Protein AF-A0A1B1PH80-F1 (afdb_monomer_lite)

pLDDT: mean 90.73, std 11.51, range [45.09, 98.5]

Radius of gyration: 15.05 Å; chains: 1; bounding box: 31×18×42 Å

Foldseek 3Di:
DDDCVLQVQLVVLVVVLVVLVVQLVVLVPDDPDPPSVVSNVVSVVVNVCSVPPVNVVSVVVRCVVVVD

Sequence (68 aa):
QRGLTFRPLTQLLFWLLIADVIILTWIGGMPVEHPFIIIGQIASFLYFFLFLFLIPITALIENKMLEW

InterPro domains:
  IPR005798 Cytochrome b/b6, C-terminal [PF00032] (2-48)
  IPR005798 Cytochrome b/b6, C-terminal [PS51003] (1-68)
  IPR027387 Cytochrome b/b6-like domain superfamily [G3DSA:1.20.810.10] (1-67)
  IPR036150 Cytochrome b/b6, C-terminal domain superfamily [SSF81648] (1-68)

Structure (mmCIF, N/CA/C/O backbone):
data_AF-A0A1B1PH80-F1
#
_entry.id   AF-A0A1B1PH80-F1
#
loop_
_atom_site.group_PDB
_atom_site.id
_atom_s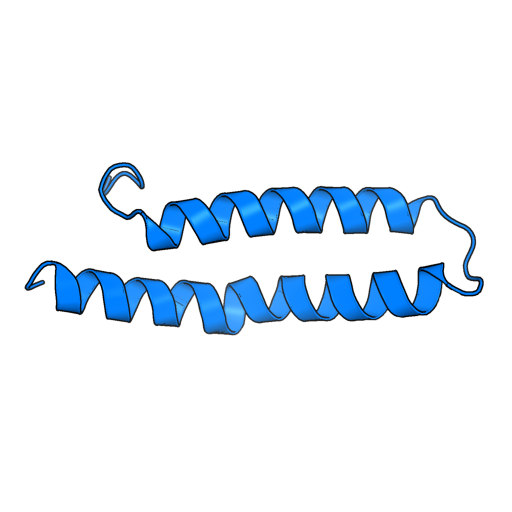ite.type_symbol
_atom_site.label_atom_id
_atom_site.label_alt_id
_atom_site.label_comp_id
_atom_site.label_asym_id
_atom_site.label_entity_id
_atom_site.label_seq_id
_atom_site.pdbx_PDB_ins_code
_atom_site.Cartn_x
_atom_site.Cartn_y
_atom_site.Cartn_z
_atom_site.occupancy
_atom_site.B_iso_or_equiv
_atom_site.auth_seq_id
_atom_site.auth_comp_id
_atom_site.auth_asym_id
_atom_site.auth_atom_id
_atom_site.pdbx_PDB_model_num
ATOM 1 N N . GLN A 1 1 ? -4.716 10.688 20.210 1.00 45.09 1 GLN A N 1
ATOM 2 C CA . GLN A 1 1 ? -4.135 9.879 19.117 1.00 45.09 1 GLN A CA 1
ATOM 3 C C . GLN A 1 1 ? -4.520 8.421 19.344 1.00 45.09 1 GLN A C 1
ATOM 5 O O . GLN A 1 1 ? -4.097 7.854 20.341 1.00 45.09 1 GLN A O 1
ATOM 10 N N . ARG A 1 2 ? -5.377 7.834 18.495 1.00 59.28 2 ARG A N 1
ATOM 11 C CA . ARG A 1 2 ? -5.640 6.383 18.511 1.00 59.28 2 ARG A CA 1
ATOM 12 C C . ARG A 1 2 ? -4.481 5.711 17.773 1.00 59.28 2 ARG A C 1
ATOM 14 O O . ARG A 1 2 ? -4.328 5.923 16.576 1.00 59.28 2 ARG A O 1
ATOM 21 N N . GLY A 1 3 ? -3.619 5.004 18.498 1.00 60.72 3 GLY A N 1
ATOM 22 C CA . GLY A 1 3 ? -2.496 4.283 17.901 1.00 60.72 3 GLY A CA 1
ATOM 23 C C . GLY A 1 3 ? -2.970 3.070 17.099 1.00 60.72 3 GLY A C 1
ATOM 24 O O . GLY A 1 3 ? -3.958 2.431 17.459 1.00 60.72 3 GLY A O 1
ATOM 25 N N . LEU A 1 4 ? -2.230 2.724 16.043 1.00 62.59 4 LEU A N 1
ATOM 26 C CA . LEU A 1 4 ? -2.426 1.498 15.255 1.00 62.59 4 LEU A CA 1
ATOM 27 C C . LEU A 1 4 ? -2.177 0.216 16.071 1.00 62.59 4 LEU A C 1
ATOM 29 O O . LEU A 1 4 ? -2.508 -0.878 15.625 1.00 62.59 4 LEU A O 1
ATOM 33 N N . THR A 1 5 ? -1.614 0.339 17.275 1.00 62.38 5 THR A N 1
ATOM 34 C CA . THR A 1 5 ? -1.193 -0.765 18.146 1.00 62.38 5 THR A CA 1
ATOM 35 C C . THR A 1 5 ? -2.319 -1.748 18.490 1.00 62.38 5 THR A C 1
ATOM 37 O O . THR A 1 5 ? -2.046 -2.932 18.633 1.00 62.38 5 THR A O 1
ATOM 40 N N . PHE A 1 6 ? -3.578 -1.299 18.556 1.00 67.06 6 PHE A N 1
ATOM 41 C CA . PHE A 1 6 ? -4.734 -2.141 18.918 1.00 67.06 6 PHE A CA 1
ATOM 42 C C . PHE A 1 6 ? -5.594 -2.580 17.718 1.00 67.06 6 PHE A C 1
ATOM 44 O O . PHE A 1 6 ? -6.733 -3.004 17.895 1.00 67.06 6 PHE A O 1
ATOM 51 N N . ARG A 1 7 ? -5.078 -2.442 16.491 1.00 83.81 7 ARG A N 1
ATOM 52 C CA . ARG A 1 7 ? -5.817 -2.675 15.242 1.00 83.81 7 ARG A CA 1
ATOM 53 C C . ARG A 1 7 ? -5.036 -3.586 14.284 1.00 83.81 7 ARG A C 1
ATOM 55 O O . ARG A 1 7 ? -4.325 -3.082 13.407 1.00 83.81 7 ARG A O 1
ATOM 62 N N . PRO A 1 8 ? -5.095 -4.919 14.474 1.00 85.88 8 PRO A N 1
ATOM 63 C CA . PRO A 1 8 ? -4.259 -5.863 13.733 1.00 85.88 8 PRO A CA 1
ATOM 64 C C . PRO A 1 8 ? -4.534 -5.867 12.222 1.00 85.88 8 PRO A C 1
ATOM 66 O O . PRO A 1 8 ? -3.599 -6.028 11.438 1.00 85.88 8 PRO A O 1
ATOM 69 N N . LEU A 1 9 ? -5.777 -5.632 11.784 1.00 89.06 9 LEU A N 1
ATOM 70 C CA . LEU A 1 9 ? -6.101 -5.570 10.357 1.00 89.06 9 LEU A CA 1
ATOM 71 C C . LEU A 1 9 ? -5.576 -4.272 9.738 1.00 89.06 9 LEU A C 1
ATOM 73 O O . LEU A 1 9 ? -5.023 -4.292 8.638 1.00 89.06 9 LEU A O 1
ATOM 77 N N . THR A 1 10 ? -5.672 -3.148 10.457 1.00 90.44 10 THR A N 1
ATOM 78 C CA . THR A 1 10 ? -5.075 -1.894 9.973 1.00 90.44 10 THR A CA 1
ATOM 79 C C . THR A 1 10 ? -3.541 -1.997 9.883 1.00 90.44 10 THR A C 1
ATOM 81 O O . THR A 1 10 ? -2.956 -1.473 8.936 1.00 90.44 10 THR A O 1
ATOM 84 N N . GLN A 1 11 ? -2.869 -2.706 10.802 1.00 90.69 11 GLN A N 1
ATOM 85 C CA . GLN A 1 11 ? -1.419 -2.954 10.708 1.00 90.69 11 GLN A CA 1
ATOM 86 C C . GLN A 1 11 ? -1.042 -3.789 9.478 1.00 90.69 11 GLN A C 1
ATOM 88 O O . GLN A 1 11 ? -0.053 -3.481 8.813 1.00 90.69 11 GLN A O 1
ATOM 93 N N . LEU A 1 12 ? -1.830 -4.817 9.149 1.00 93.38 12 LEU A N 1
ATOM 94 C CA . LEU A 1 12 ? -1.616 -5.616 7.943 1.00 93.38 12 LEU A CA 1
ATOM 95 C C . LEU A 1 12 ? -1.712 -4.748 6.680 1.00 93.38 12 LEU A C 1
ATOM 97 O O . LEU A 1 12 ? -0.824 -4.799 5.832 1.00 93.38 12 LEU A O 1
ATOM 101 N N . LEU A 1 13 ? -2.756 -3.917 6.575 1.00 94.75 13 LEU A N 1
ATOM 102 C CA . LE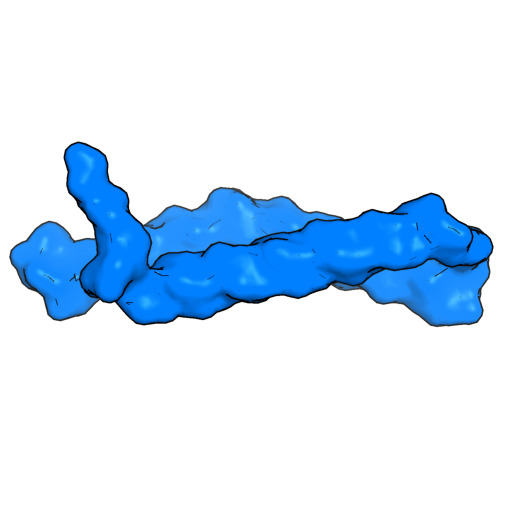U A 1 13 ? -2.924 -3.007 5.438 1.00 94.75 13 LEU A CA 1
ATOM 103 C C . LEU A 1 13 ? -1.801 -1.971 5.338 1.00 94.75 13 LEU A C 1
ATOM 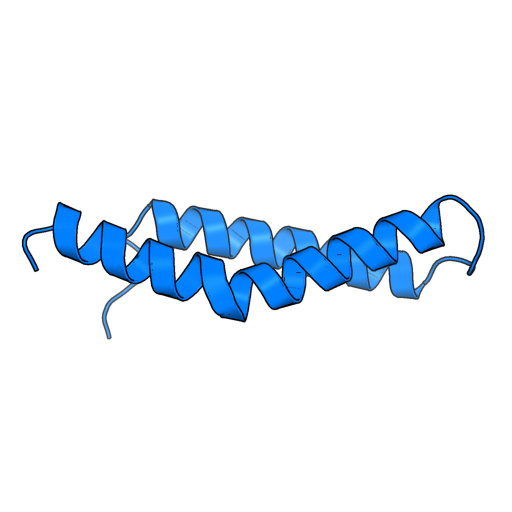105 O O . LEU A 1 13 ? -1.409 -1.609 4.232 1.00 94.75 13 LEU A O 1
ATOM 109 N N . PHE A 1 14 ? -1.257 -1.519 6.470 1.00 93.88 14 PHE A N 1
ATOM 110 C CA . PHE A 1 14 ? -0.095 -0.635 6.480 1.00 93.88 14 PHE A CA 1
ATOM 111 C C . PHE A 1 14 ? 1.134 -1.311 5.862 1.00 93.88 14 PHE A C 1
ATOM 113 O O . PHE A 1 14 ? 1.753 -0.749 4.963 1.00 93.88 14 PHE A O 1
ATOM 120 N N . TRP A 1 15 ? 1.471 -2.532 6.284 1.00 95.88 15 TRP A N 1
ATOM 121 C CA . TRP A 1 15 ? 2.610 -3.252 5.707 1.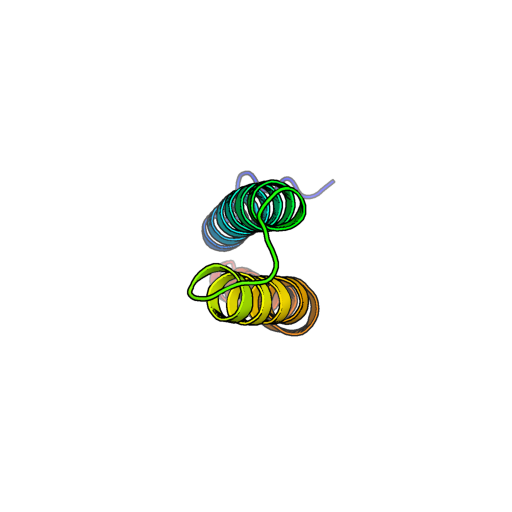00 95.88 15 TRP A CA 1
ATOM 122 C C . TRP A 1 15 ? 2.395 -3.619 4.238 1.00 95.88 15 TRP A C 1
ATOM 124 O O . TRP A 1 15 ? 3.343 -3.564 3.456 1.00 95.88 15 TRP A O 1
ATOM 134 N N . LEU A 1 16 ? 1.153 -3.919 3.846 1.00 97.00 16 LEU A N 1
ATOM 135 C CA . LEU A 1 16 ? 0.785 -4.128 2.448 1.00 97.00 16 LEU A CA 1
ATOM 136 C C . LEU A 1 16 ? 1.010 -2.861 1.608 1.00 97.00 16 LEU A C 1
ATOM 138 O O . LEU A 1 16 ? 1.600 -2.948 0.537 1.00 97.00 16 LEU A O 1
ATOM 142 N N . LEU A 1 17 ? 0.615 -1.689 2.113 1.00 97.50 17 LEU A N 1
ATOM 143 C CA . LEU A 1 17 ? 0.878 -0.403 1.462 1.00 97.50 17 LEU A CA 1
ATOM 144 C C . LEU A 1 17 ? 2.382 -0.139 1.307 1.00 97.50 17 LEU A C 1
ATOM 146 O O . LEU A 1 17 ? 2.820 0.297 0.248 1.00 97.50 17 LEU A O 1
ATOM 150 N N . ILE A 1 18 ? 3.182 -0.408 2.344 1.00 98.00 18 ILE A N 1
ATOM 151 C CA . ILE A 1 18 ? 4.641 -0.244 2.266 1.00 98.00 18 ILE A CA 1
ATOM 152 C C . ILE A 1 18 ? 5.233 -1.163 1.191 1.00 98.00 18 ILE A C 1
ATOM 154 O O . ILE A 1 18 ? 6.042 -0.708 0.383 1.00 98.00 18 ILE A O 1
ATOM 158 N N . ALA A 1 19 ? 4.814 -2.430 1.143 1.00 98.25 19 ALA A N 1
ATOM 159 C CA . ALA A 1 19 ? 5.258 -3.367 0.116 1.00 98.25 19 ALA A CA 1
ATOM 160 C C . ALA A 1 19 ? 4.870 -2.899 -1.299 1.00 98.25 19 ALA A C 1
ATOM 162 O O . ALA A 1 19 ? 5.700 -2.941 -2.205 1.00 98.25 19 ALA A O 1
ATOM 163 N N . ASP A 1 20 ? 3.647 -2.399 -1.479 1.00 98.25 20 ASP A N 1
ATOM 164 C CA . ASP A 1 20 ? 3.152 -1.888 -2.760 1.00 98.25 20 ASP A CA 1
ATOM 165 C C . ASP A 1 20 ? 3.933 -0.652 -3.240 1.00 98.25 20 ASP A C 1
ATOM 167 O O . ASP A 1 20 ? 4.374 -0.600 -4.387 1.00 98.25 20 ASP A O 1
ATOM 171 N N . VAL A 1 21 ? 4.232 0.296 -2.344 1.00 98.25 21 VAL A N 1
ATOM 172 C CA . VAL A 1 21 ? 5.075 1.464 -2.663 1.00 98.25 21 VAL A CA 1
ATOM 173 C C . VAL A 1 21 ? 6.489 1.045 -3.073 1.00 98.25 21 VAL A C 1
ATOM 175 O O . VAL A 1 21 ? 7.054 1.621 -4.007 1.00 98.25 21 VAL A O 1
ATOM 178 N N . ILE A 1 22 ? 7.066 0.028 -2.424 1.00 98.50 22 ILE A N 1
ATOM 179 C CA . ILE A 1 22 ? 8.371 -0.524 -2.816 1.00 98.50 22 ILE A CA 1
ATOM 180 C C . ILE A 1 22 ? 8.296 -1.122 -4.229 1.00 98.50 22 ILE A C 1
ATOM 182 O O . ILE A 1 22 ? 9.175 -0.851 -5.048 1.00 98.50 22 ILE A O 1
ATOM 186 N N . ILE A 1 23 ? 7.238 -1.877 -4.544 1.00 97.62 23 ILE A N 1
ATOM 187 C CA . ILE A 1 23 ? 7.026 -2.471 -5.875 1.00 97.62 23 ILE A CA 1
ATOM 188 C C . ILE A 1 23 ? 6.855 -1.385 -6.943 1.00 97.62 23 ILE A C 1
ATOM 190 O O . ILE A 1 23 ? 7.498 -1.458 -7.988 1.00 97.62 23 ILE A O 1
ATOM 194 N N . LEU A 1 24 ? 6.040 -0.360 -6.685 1.00 97.44 24 LEU A N 1
ATOM 195 C CA . LEU A 1 24 ? 5.839 0.759 -7.610 1.00 97.44 24 LEU A CA 1
ATOM 196 C C . LEU A 1 24 ? 7.131 1.544 -7.851 1.00 97.44 24 LEU A C 1
ATOM 198 O O . LEU A 1 24 ? 7.428 1.906 -8.988 1.00 97.44 24 LEU A O 1
ATOM 202 N N . THR A 1 25 ? 7.928 1.758 -6.802 1.00 97.69 25 THR A N 1
ATOM 203 C CA . THR A 1 25 ? 9.238 2.415 -6.917 1.00 97.69 25 THR A CA 1
ATOM 204 C C . THR A 1 25 ? 10.191 1.586 -7.776 1.00 97.69 25 THR A C 1
ATOM 206 O O . THR A 1 25 ? 10.872 2.124 -8.646 1.00 97.69 25 THR A O 1
ATOM 209 N N . TRP A 1 26 ? 10.213 0.269 -7.564 1.00 97.06 26 TRP A N 1
ATOM 210 C CA . TRP A 1 26 ? 11.027 -0.656 -8.345 1.00 97.06 26 TRP A CA 1
ATOM 211 C C . TRP A 1 26 ? 10.612 -0.687 -9.823 1.00 97.06 26 TRP A C 1
ATOM 213 O O . TRP A 1 26 ? 11.467 -0.554 -10.697 1.00 97.06 26 TRP A O 1
ATOM 223 N N . ILE A 1 27 ? 9.309 -0.779 -10.113 1.00 97.06 27 ILE A N 1
ATOM 224 C CA . ILE A 1 27 ? 8.778 -0.769 -11.485 1.00 97.06 27 ILE A CA 1
ATOM 225 C C . ILE A 1 27 ? 9.010 0.571 -12.185 1.00 97.06 27 ILE A C 1
ATOM 227 O O . ILE A 1 27 ? 9.275 0.579 -13.383 1.00 97.06 27 ILE A O 1
ATOM 231 N N . GLY A 1 28 ? 8.989 1.691 -11.460 1.00 95.25 28 GLY A N 1
ATOM 232 C CA . GLY A 1 28 ? 9.300 3.007 -12.025 1.00 95.25 28 GLY A CA 1
ATOM 233 C C . GLY A 1 28 ? 10.713 3.118 -12.615 1.00 95.25 28 GLY A C 1
ATOM 234 O O . GLY A 1 28 ? 10.944 3.973 -13.466 1.00 95.25 28 GLY A O 1
ATOM 235 N N . GLY A 1 29 ? 11.647 2.254 -12.195 1.00 94.94 29 GLY A N 1
ATOM 236 C CA . GLY A 1 29 ? 13.003 2.169 -12.747 1.00 94.94 29 GLY A CA 1
ATOM 237 C C . GLY A 1 29 ? 13.200 1.100 -13.829 1.00 94.94 29 GLY A C 1
ATOM 238 O O . GLY A 1 29 ? 14.299 0.995 -14.371 1.00 94.94 29 GLY A O 1
ATOM 239 N N . MET A 1 30 ? 12.179 0.293 -14.131 1.00 94.94 30 MET A N 1
ATOM 240 C CA . MET A 1 30 ? 12.253 -0.793 -15.114 1.00 94.94 30 MET A CA 1
ATOM 241 C C . MET A 1 30 ? 11.828 -0.328 -16.515 1.00 94.94 30 MET A C 1
ATOM 243 O O . MET A 1 30 ? 11.062 0.629 -16.647 1.00 94.94 30 MET A O 1
ATOM 247 N N . PRO A 1 31 ? 12.298 -0.995 -17.588 1.00 94.38 31 PRO A N 1
ATOM 248 C CA . PRO A 1 31 ? 11.853 -0.686 -18.941 1.00 94.38 31 PRO A CA 1
ATOM 249 C C . PRO A 1 31 ? 10.356 -0.972 -19.110 1.00 94.38 31 PRO A C 1
ATOM 251 O O . PRO A 1 31 ? 9.796 -1.876 -18.484 1.00 94.38 31 PRO A O 1
ATOM 254 N N . VAL A 1 32 ? 9.707 -0.218 -20.001 1.00 93.62 32 VAL A N 1
ATOM 255 C CA . VAL A 1 32 ? 8.274 -0.357 -20.312 1.00 93.62 32 VAL A CA 1
ATOM 256 C C . VAL A 1 32 ? 8.061 -1.537 -21.265 1.00 93.62 32 VAL A C 1
ATOM 258 O O . VAL A 1 32 ? 7.668 -1.384 -22.417 1.00 93.62 32 VAL A O 1
ATOM 261 N N . GLU A 1 33 ? 8.358 -2.734 -20.772 1.00 93.50 33 GLU A N 1
ATOM 262 C CA . GLU A 1 33 ? 8.269 -3.997 -21.499 1.00 93.50 33 GLU A CA 1
ATOM 263 C C . GLU A 1 33 ? 7.517 -5.043 -20.670 1.00 93.50 33 GLU A C 1
ATOM 265 O O . GLU A 1 33 ? 7.292 -4.895 -19.465 1.00 93.50 33 GLU A O 1
ATOM 270 N N . HIS A 1 34 ? 7.099 -6.130 -21.315 1.00 93.44 34 HIS A N 1
ATOM 271 C CA . HIS A 1 34 ? 6.552 -7.274 -20.595 1.00 93.44 34 HIS A CA 1
ATOM 272 C C . HIS A 1 34 ? 7.661 -7.914 -19.732 1.00 93.44 34 HIS A C 1
ATOM 274 O O . HIS A 1 34 ? 8.738 -8.172 -20.265 1.00 93.44 34 HIS A O 1
ATOM 280 N N . PRO A 1 35 ? 7.435 -8.247 -18.440 1.00 93.25 35 PRO A N 1
ATOM 281 C CA . PRO A 1 35 ? 6.161 -8.262 -17.700 1.00 93.25 35 PRO A CA 1
ATOM 282 C C . PRO A 1 35 ? 5.864 -6.997 -16.871 1.00 93.25 35 PRO A C 1
ATOM 284 O O . PRO A 1 35 ? 4.818 -6.924 -16.224 1.00 93.25 35 PRO A O 1
ATOM 287 N N . PHE A 1 36 ? 6.759 -6.007 -16.865 1.00 96.38 36 PHE A N 1
ATOM 288 C CA . PHE A 1 36 ? 6.719 -4.855 -15.956 1.00 96.38 36 PHE A CA 1
ATOM 289 C C . PHE A 1 36 ? 5.484 -3.970 -16.140 1.00 96.38 36 PHE A C 1
ATOM 291 O O . PHE A 1 36 ? 4.972 -3.433 -15.159 1.00 96.38 36 PHE A O 1
ATOM 298 N N . ILE A 1 37 ? 4.946 -3.891 -17.362 1.00 96.06 37 ILE A N 1
ATOM 299 C CA . ILE A 1 37 ? 3.699 -3.162 -17.647 1.00 96.06 37 ILE A CA 1
ATOM 300 C C . ILE A 1 37 ? 2.536 -3.712 -16.808 1.00 96.06 37 ILE A C 1
ATOM 302 O O . ILE A 1 37 ? 1.835 -2.951 -16.143 1.00 96.06 37 ILE A O 1
ATOM 306 N N . ILE A 1 38 ? 2.342 -5.035 -16.808 1.00 97.56 38 ILE A N 1
ATOM 307 C CA . ILE A 1 38 ? 1.224 -5.679 -16.102 1.00 97.56 38 ILE A CA 1
ATOM 308 C C . ILE A 1 38 ? 1.417 -5.555 -14.588 1.00 97.56 38 ILE A C 1
ATOM 310 O O . ILE A 1 38 ? 0.467 -5.256 -13.867 1.00 97.56 38 ILE A O 1
ATOM 314 N N . ILE A 1 39 ? 2.652 -5.723 -14.105 1.00 97.12 39 ILE A N 1
ATOM 315 C CA . ILE A 1 39 ? 2.974 -5.558 -12.681 1.00 97.12 39 ILE A CA 1
ATOM 316 C C . ILE A 1 39 ? 2.662 -4.124 -12.231 1.00 97.12 39 ILE A C 1
ATOM 318 O O . ILE A 1 39 ? 1.992 -3.938 -11.217 1.00 97.12 39 ILE A O 1
ATOM 322 N N . GLY A 1 40 ? 3.074 -3.117 -13.006 1.00 97.50 40 GLY A N 1
ATOM 323 C CA . GLY A 1 40 ? 2.795 -1.711 -12.714 1.00 97.50 40 GLY A CA 1
ATOM 324 C C . GLY A 1 40 ? 1.302 -1.383 -12.699 1.00 97.50 40 GLY A C 1
ATOM 325 O O . GLY A 1 40 ? 0.848 -0.638 -11.831 1.00 97.50 40 GLY A O 1
ATOM 326 N N . GLN A 1 41 ? 0.519 -1.971 -13.609 1.00 97.75 41 GLN A N 1
ATOM 327 C CA . GLN A 1 41 ? -0.938 -1.807 -13.636 1.00 97.75 41 GLN A CA 1
ATOM 328 C C . GLN A 1 41 ? -1.609 -2.412 -12.398 1.00 97.75 41 GLN A C 1
ATOM 330 O O . GLN A 1 41 ? -2.435 -1.750 -11.770 1.00 97.75 41 GLN A O 1
ATOM 335 N N . ILE A 1 42 ? -1.238 -3.640 -12.024 1.00 98.25 42 ILE A N 1
ATOM 336 C CA . ILE A 1 42 ? -1.796 -4.326 -10.850 1.00 98.25 42 ILE A CA 1
ATOM 337 C C . ILE A 1 42 ? -1.421 -3.584 -9.563 1.00 98.25 42 ILE A C 1
ATOM 339 O O . ILE A 1 42 ? -2.297 -3.341 -8.736 1.00 98.25 42 ILE A O 1
ATOM 343 N N . ALA A 1 43 ? -0.156 -3.182 -9.414 1.00 97.94 43 ALA A N 1
ATOM 344 C CA . ALA A 1 43 ? 0.307 -2.423 -8.254 1.00 97.94 43 ALA A CA 1
ATOM 345 C C . ALA A 1 43 ? -0.392 -1.055 -8.161 1.00 97.94 43 ALA A C 1
ATOM 347 O O . ALA A 1 43 ? -0.912 -0.686 -7.116 1.00 97.94 43 ALA A O 1
ATOM 348 N N . SER A 1 44 ? -0.540 -0.332 -9.278 1.00 97.94 44 SER A N 1
ATOM 349 C CA . SER A 1 44 ? -1.258 0.953 -9.275 1.00 97.94 44 SER A CA 1
ATOM 350 C C . SER A 1 44 ? -2.734 0.785 -8.906 1.00 97.94 44 SER A C 1
ATOM 352 O O . SER A 1 44 ? -3.282 1.587 -8.151 1.00 97.94 44 SER A O 1
ATOM 354 N N . PHE A 1 45 ? -3.392 -0.265 -9.407 1.00 98.44 45 PHE A N 1
ATOM 355 C CA . PHE A 1 45 ? -4.759 -0.588 -9.003 1.00 98.44 45 PHE A CA 1
ATOM 356 C C . PHE A 1 45 ? -4.837 -0.885 -7.500 1.00 98.44 45 PHE A C 1
ATOM 358 O O . PHE A 1 45 ? -5.694 -0.325 -6.815 1.00 98.44 45 PHE A O 1
ATOM 365 N N . LEU A 1 46 ? -3.927 -1.718 -6.984 1.00 98.12 46 LEU A N 1
ATOM 366 C CA . LEU A 1 46 ? -3.854 -2.064 -5.566 1.00 98.12 46 LEU A CA 1
ATOM 367 C C . LEU A 1 46 ? -3.652 -0.820 -4.692 1.00 98.12 46 LEU A C 1
ATOM 369 O O . LEU A 1 46 ? -4.373 -0.664 -3.707 1.00 98.12 46 LEU A O 1
ATOM 373 N N . TYR A 1 47 ? -2.760 0.091 -5.082 1.00 98.12 47 TYR A N 1
ATOM 374 C CA . TYR A 1 47 ? -2.505 1.352 -4.388 1.00 98.12 47 TYR A CA 1
ATOM 375 C C . TYR A 1 47 ? -3.787 2.165 -4.170 1.00 98.12 47 TYR A C 1
ATOM 377 O O . TYR A 1 47 ? -4.147 2.500 -3.039 1.00 98.12 47 TYR A O 1
ATOM 385 N N . PHE A 1 48 ? -4.527 2.460 -5.243 1.00 98.00 48 PHE A N 1
ATOM 386 C CA . PHE A 1 48 ? -5.767 3.232 -5.126 1.00 98.00 48 PHE A CA 1
ATOM 387 C C . PHE A 1 48 ? -6.865 2.448 -4.404 1.00 98.00 48 PHE A C 1
ATOM 389 O O . PHE A 1 48 ? -7.614 3.023 -3.611 1.00 98.00 48 PHE A O 1
ATOM 396 N N . PHE A 1 49 ? -6.949 1.137 -4.631 1.00 98.00 49 PHE A N 1
ATOM 397 C CA . PHE A 1 49 ? -7.918 0.273 -3.965 1.00 98.00 49 PHE A CA 1
ATOM 398 C C . PHE A 1 49 ? -7.699 0.218 -2.443 1.00 98.00 49 PHE A C 1
ATOM 400 O O . PHE A 1 49 ? -8.670 0.228 -1.678 1.00 98.00 49 PHE A O 1
ATOM 407 N N . LEU A 1 50 ? -6.439 0.246 -1.991 1.00 96.75 50 LEU A N 1
ATOM 408 C CA . LEU A 1 50 ? -6.080 0.321 -0.576 1.00 96.75 50 LEU A CA 1
ATOM 409 C C . LEU A 1 50 ? -6.680 1.562 0.090 1.00 96.75 50 LEU A C 1
ATOM 411 O O . LEU A 1 50 ? -7.378 1.438 1.098 1.00 96.75 50 LEU A O 1
ATOM 415 N N . PHE A 1 51 ? -6.458 2.743 -0.491 1.00 94.69 51 PHE A N 1
ATOM 416 C CA . PHE A 1 51 ? -6.930 4.005 0.083 1.00 94.69 51 PHE A CA 1
ATOM 417 C C . PHE A 1 51 ? -8.440 4.200 -0.026 1.00 94.69 51 PHE A C 1
ATOM 419 O O . PHE A 1 51 ? -9.069 4.628 0.942 1.00 94.69 51 PHE A O 1
ATOM 426 N N . LEU A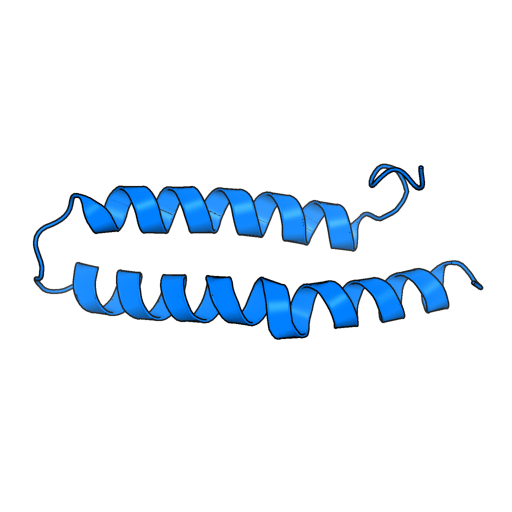 1 52 ? -9.025 3.896 -1.185 1.00 96.44 52 LEU A N 1
ATOM 427 C CA . LEU A 1 52 ? -10.436 4.185 -1.443 1.00 96.44 52 LEU A CA 1
ATOM 428 C C . LEU A 1 52 ? -11.381 3.172 -0.788 1.00 96.44 52 LEU A C 1
ATOM 430 O O . LEU A 1 52 ? -12.483 3.551 -0.396 1.00 96.44 52 LEU A O 1
ATOM 434 N N . PHE A 1 53 ? -10.967 1.907 -0.649 1.00 95.94 53 PHE A N 1
ATOM 435 C CA . PHE A 1 53 ? -11.853 0.830 -0.196 1.00 95.94 53 PHE A CA 1
ATOM 436 C C . PHE A 1 53 ? -11.327 0.079 1.029 1.00 95.94 53 PHE A C 1
ATOM 438 O O . PHE A 1 53 ? -12.027 -0.001 2.038 1.00 95.94 53 PHE A O 1
ATOM 445 N N . LEU A 1 54 ? -10.111 -0.474 0.990 1.00 95.06 54 LEU A N 1
ATOM 446 C CA . LEU A 1 54 ? -9.669 -1.403 2.042 1.00 95.06 54 LEU A CA 1
ATOM 447 C C . LEU A 1 54 ? -9.473 -0.728 3.402 1.00 95.06 54 LEU A C 1
ATOM 449 O O . LEU A 1 54 ? -9.898 -1.286 4.417 1.00 95.06 54 LEU A O 1
ATOM 453 N N . ILE A 1 55 ? -8.880 0.468 3.434 1.00 93.56 55 ILE A N 1
ATOM 454 C CA . ILE A 1 55 ? -8.697 1.245 4.666 1.00 93.56 55 ILE A CA 1
ATOM 455 C C . ILE A 1 55 ? -10.045 1.611 5.316 1.00 93.56 55 ILE A C 1
ATOM 457 O O . ILE A 1 55 ? -10.221 1.279 6.494 1.00 93.56 55 ILE A O 1
ATOM 461 N N . PRO A 1 56 ? -11.023 2.237 4.621 1.00 93.25 56 PRO A N 1
ATOM 462 C CA . PRO A 1 56 ? -12.301 2.571 5.250 1.00 93.25 56 PRO A CA 1
ATOM 463 C C . PRO A 1 56 ? -13.090 1.329 5.679 1.00 93.25 56 PRO A C 1
ATOM 465 O O . PRO A 1 56 ? -13.639 1.314 6.779 1.00 93.25 56 PRO A O 1
ATOM 468 N N . ILE A 1 57 ? -13.102 0.261 4.875 1.00 95.12 57 ILE A N 1
ATOM 469 C CA . ILE A 1 57 ? -13.814 -0.980 5.217 1.00 95.12 57 ILE A CA 1
ATOM 470 C C . ILE A 1 57 ? -13.201 -1.636 6.455 1.00 95.12 57 ILE A C 1
ATOM 472 O O . ILE A 1 57 ? -13.916 -1.957 7.404 1.00 95.12 57 ILE A O 1
ATOM 476 N N . THR A 1 58 ? -11.877 -1.785 6.489 1.00 92.94 58 THR A N 1
ATOM 477 C CA . THR A 1 58 ? -11.176 -2.361 7.644 1.00 92.94 58 THR A CA 1
ATOM 478 C C . THR A 1 58 ? -11.402 -1.530 8.895 1.00 92.94 58 THR A C 1
ATOM 480 O O . THR A 1 58 ? -11.634 -2.078 9.970 1.00 92.94 58 THR A O 1
ATOM 483 N N . ALA A 1 59 ? -11.427 -0.203 8.757 1.00 89.81 59 ALA A N 1
ATOM 484 C CA . ALA A 1 59 ? -11.726 0.661 9.879 1.00 89.81 59 ALA A CA 1
ATOM 485 C C . ALA A 1 59 ? -13.150 0.465 10.421 1.00 89.81 59 ALA A C 1
ATOM 487 O O . ALA A 1 59 ? -13.324 0.475 11.638 1.00 89.81 59 ALA A O 1
ATOM 488 N N . LEU A 1 60 ? -14.148 0.250 9.562 1.00 91.31 60 LEU A N 1
ATOM 489 C CA . LEU A 1 60 ? -15.513 -0.060 9.995 1.00 91.31 60 LEU A CA 1
ATOM 490 C C . LEU A 1 60 ? -15.605 -1.433 10.672 1.00 91.31 60 LEU A C 1
ATOM 492 O O . LEU A 1 60 ? -16.274 -1.563 11.697 1.00 91.31 60 LEU A O 1
ATOM 496 N N . ILE A 1 61 ? -14.927 -2.442 10.119 1.00 91.75 61 ILE A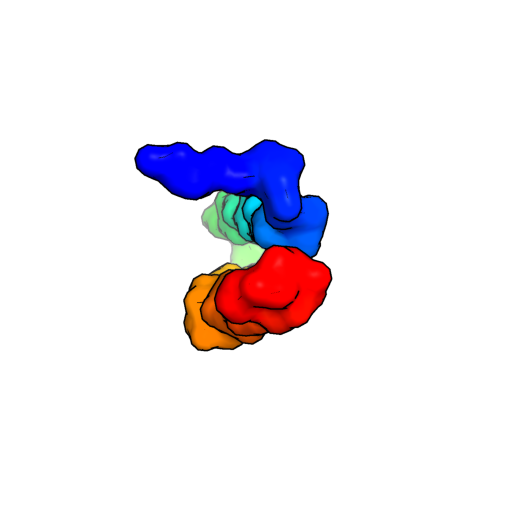 N 1
ATOM 497 C CA . ILE A 1 61 ? -14.903 -3.807 10.663 1.00 91.75 61 ILE A CA 1
ATOM 498 C C . ILE A 1 61 ? -14.273 -3.816 12.055 1.00 91.75 61 ILE A C 1
ATOM 500 O O . ILE A 1 61 ? -14.879 -4.322 12.994 1.00 91.75 61 ILE A O 1
ATOM 504 N N . GLU A 1 62 ? -13.094 -3.216 12.214 1.00 89.94 62 GLU A N 1
ATOM 505 C CA . GLU A 1 62 ? -12.406 -3.192 13.506 1.00 89.94 62 GLU A CA 1
ATOM 506 C C . GLU A 1 62 ? -13.186 -2.410 14.568 1.00 89.94 62 GLU A C 1
ATOM 508 O O . GLU A 1 62 ? -13.181 -2.815 15.723 1.00 89.94 62 GLU A O 1
ATOM 513 N N . ASN A 1 63 ? -13.891 -1.329 14.205 1.00 89.38 63 ASN A N 1
ATOM 514 C CA . ASN A 1 63 ? -14.755 -0.626 15.163 1.00 89.38 63 ASN A CA 1
ATOM 515 C C . ASN A 1 63 ? -15.890 -1.534 15.654 1.00 89.38 63 ASN A C 1
ATOM 517 O O . ASN A 1 63 ? -16.063 -1.689 16.858 1.00 89.38 63 ASN A O 1
ATOM 521 N N . LYS A 1 64 ? -16.578 -2.223 14.732 1.00 88.56 64 LYS A N 1
ATOM 522 C CA . LYS A 1 64 ? -17.631 -3.188 15.081 1.00 88.56 64 LYS A CA 1
ATOM 523 C C . LYS A 1 64 ? -17.113 -4.331 15.959 1.00 88.56 64 LYS A C 1
ATOM 525 O O . LYS A 1 64 ? -17.809 -4.742 16.877 1.00 88.56 64 LYS A O 1
ATOM 530 N N . MET A 1 65 ? -15.917 -4.851 15.676 1.00 86.25 65 MET A N 1
ATOM 531 C CA . MET A 1 65 ? -15.307 -5.936 16.457 1.00 86.25 65 MET A CA 1
ATOM 532 C C . MET A 1 65 ? -14.898 -5.503 17.868 1.00 86.25 65 MET A C 1
ATOM 534 O O . MET A 1 65 ? -14.899 -6.327 18.775 1.00 86.25 65 MET A O 1
ATOM 538 N N . LEU A 1 66 ? -14.528 -4.235 18.045 1.00 85.38 66 LEU A N 1
ATOM 539 C CA . LEU A 1 66 ? -14.114 -3.668 19.330 1.00 85.38 66 LEU A CA 1
ATOM 540 C C . LEU A 1 66 ? -15.291 -3.078 20.130 1.00 85.38 66 LEU A C 1
ATOM 542 O O . LEU A 1 66 ? -15.050 -2.375 21.108 1.00 85.38 66 LEU A O 1
ATOM 546 N N . GLU A 1 67 ? -16.537 -3.354 19.718 1.00 74.12 67 GLU A N 1
ATOM 547 C CA . GLU A 1 67 ? -17.772 -2.821 20.321 1.00 74.12 67 GLU A CA 1
ATOM 548 C C . GLU A 1 67 ? -17.775 -1.284 20.442 1.00 74.12 67 GLU A C 1
ATOM 550 O O . GLU A 1 67 ? -18.253 -0.706 21.420 1.00 74.12 67 GLU A O 1
ATOM 555 N N . TRP A 1 68 ? -17.225 -0.619 19.423 1.00 61.06 68 TRP A N 1
ATOM 556 C CA . TRP A 1 68 ? -17.221 0.835 19.259 1.00 61.06 68 TRP A CA 1
ATOM 557 C C . TRP A 1 68 ? -18.176 1.313 18.170 1.00 61.06 68 TRP A C 1
ATOM 559 O O . TRP A 1 68 ? -18.308 0.634 17.123 1.00 61.06 68 TRP A O 1
#

Secondary structure (DSSP, 8-state):
---GGG-HHHHHHHHHHHHHHHHHHHHHTS-S-TTHHHHHHHHHHHHHHIIIIIHHHHHHHHHHHTT-

Organism: NCBI:txid154042